Protein AF-A0A8T3WM50-F1 (afdb_monomer_lite)

Structure (mmCIF, N/CA/C/O backbone):
data_AF-A0A8T3WM50-F1
#
_entry.id   AF-A0A8T3WM50-F1
#
loop_
_atom_site.group_PDB
_atom_site.id
_atom_site.type_symbol
_atom_site.label_atom_id
_atom_site.label_alt_id
_atom_site.label_comp_id
_atom_site.label_asym_id
_atom_site.label_entity_id
_atom_site.label_seq_id
_atom_site.pdbx_PDB_ins_code
_atom_site.Cartn_x
_atom_site.Cartn_y
_atom_site.Cartn_z
_atom_site.occupancy
_atom_site.B_iso_or_equiv
_atom_site.auth_seq_id
_atom_site.auth_comp_id
_atom_site.auth_asym_id
_atom_site.auth_atom_id
_atom_site.pdbx_PDB_model_num
ATOM 1 N N . MET A 1 1 ? 9.490 16.810 8.143 1.00 51.75 1 MET A N 1
ATOM 2 C CA . MET A 1 1 ? 10.60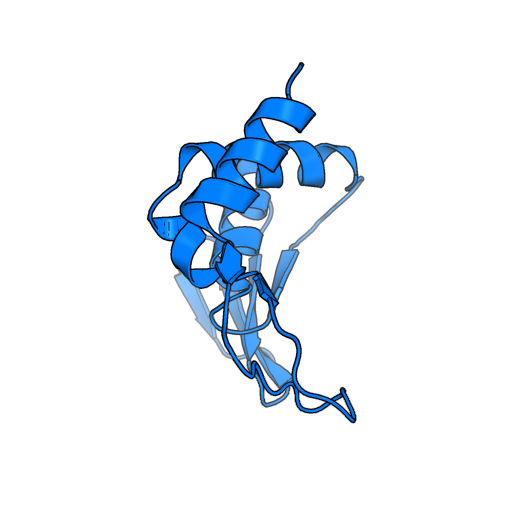4 15.838 8.191 1.00 51.75 1 MET A CA 1
ATOM 3 C C . MET A 1 1 ? 10.197 14.421 7.758 1.00 51.75 1 MET A C 1
ATOM 5 O O . MET A 1 1 ? 11.040 13.761 7.175 1.00 51.75 1 MET A O 1
ATOM 9 N N . SER A 1 2 ? 8.953 13.944 7.959 1.00 64.44 2 SER A N 1
ATOM 10 C CA . SER A 1 2 ? 8.532 12.585 7.534 1.00 64.44 2 SER A CA 1
ATOM 11 C C . SER A 1 2 ? 8.413 12.406 6.009 1.00 64.44 2 SER A C 1
ATOM 13 O O . SER A 1 2 ? 8.897 11.415 5.467 1.00 64.44 2 SER A O 1
ATOM 15 N N . LYS A 1 3 ? 7.825 13.379 5.296 1.00 70.19 3 LYS A N 1
ATOM 16 C CA . LYS A 1 3 ? 7.491 13.257 3.860 1.00 70.19 3 LYS A CA 1
ATOM 17 C C . LYS A 1 3 ? 8.688 13.055 2.925 1.00 70.19 3 LYS A C 1
ATOM 19 O O . LYS A 1 3 ? 8.580 12.278 1.978 1.00 70.19 3 LYS A O 1
ATOM 24 N N . ASP A 1 4 ? 9.831 13.680 3.200 1.00 79.88 4 ASP A N 1
ATOM 25 C CA . ASP A 1 4 ? 11.022 13.557 2.343 1.00 79.88 4 ASP A CA 1
ATOM 26 C C . ASP A 1 4 ? 11.644 12.158 2.428 1.00 79.88 4 ASP A C 1
ATOM 28 O O . ASP A 1 4 ? 12.070 11.594 1.421 1.00 79.88 4 ASP A O 1
ATOM 32 N N . ILE A 1 5 ? 11.632 11.560 3.625 1.00 77.62 5 ILE A N 1
ATOM 33 C CA . ILE A 1 5 ? 12.145 10.207 3.874 1.00 77.62 5 ILE A CA 1
ATOM 34 C C . ILE A 1 5 ? 11.262 9.163 3.182 1.00 77.62 5 ILE A C 1
ATOM 36 O O . ILE A 1 5 ? 11.783 8.246 2.540 1.00 77.62 5 ILE A O 1
ATOM 40 N N . ILE A 1 6 ? 9.936 9.326 3.266 1.00 78.69 6 ILE A N 1
ATOM 41 C CA . ILE A 1 6 ? 8.971 8.470 2.561 1.00 78.69 6 ILE A CA 1
ATOM 42 C C . ILE A 1 6 ? 9.200 8.583 1.058 1.00 78.69 6 ILE A C 1
ATOM 44 O O . ILE A 1 6 ? 9.419 7.575 0.397 1.00 78.69 6 ILE A O 1
ATOM 48 N N . THR A 1 7 ? 9.203 9.808 0.526 1.00 82.88 7 THR A N 1
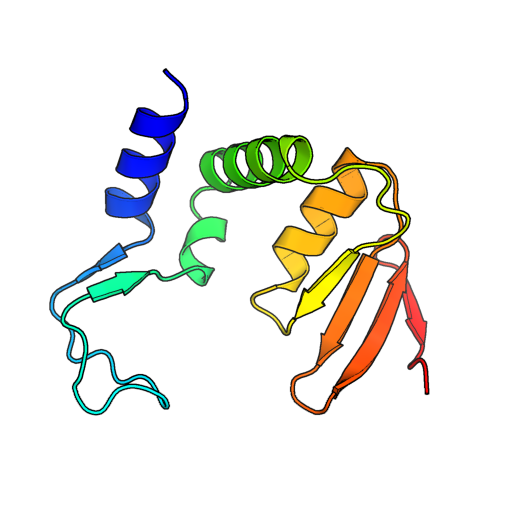ATOM 49 C CA . THR A 1 7 ? 9.315 10.057 -0.917 1.00 82.88 7 THR A CA 1
ATOM 50 C C . THR A 1 7 ? 10.606 9.471 -1.470 1.00 82.88 7 THR A C 1
ATOM 52 O O . THR A 1 7 ? 10.577 8.759 -2.470 1.00 82.88 7 THR A O 1
ATOM 55 N N . LYS A 1 8 ? 11.732 9.691 -0.784 1.00 86.06 8 LYS A N 1
ATOM 56 C CA . LYS A 1 8 ? 13.019 9.118 -1.175 1.00 86.06 8 LYS A CA 1
ATOM 57 C C . LYS A 1 8 ? 12.976 7.590 -1.188 1.00 86.06 8 LYS A C 1
ATOM 59 O O . LYS A 1 8 ? 13.341 6.982 -2.187 1.00 86.06 8 LYS A O 1
ATOM 64 N N . SER A 1 9 ? 12.469 6.972 -0.124 1.00 84.19 9 SER A N 1
ATOM 65 C CA . SER A 1 9 ? 12.405 5.509 -0.028 1.00 84.19 9 SER A CA 1
ATOM 66 C C . SER A 1 9 ? 11.458 4.899 -1.066 1.00 84.19 9 SER A C 1
ATOM 68 O O . SER A 1 9 ? 11.744 3.842 -1.626 1.00 84.19 9 SER A O 1
ATOM 70 N N . LEU A 1 10 ? 10.350 5.579 -1.364 1.00 84.12 10 LEU A N 1
ATOM 71 C CA . LEU A 1 10 ? 9.408 5.191 -2.407 1.00 84.12 10 LEU A CA 1
ATOM 72 C C . LEU A 1 10 ? 10.040 5.238 -3.797 1.00 84.12 10 LEU A C 1
ATOM 74 O O . LEU A 1 10 ? 9.896 4.288 -4.564 1.00 84.12 10 LEU A O 1
ATOM 78 N N . VAL A 1 11 ? 10.770 6.309 -4.104 1.00 87.19 11 VAL A N 1
ATOM 79 C CA . VAL A 1 11 ? 11.481 6.453 -5.379 1.00 87.19 11 VAL A CA 1
ATOM 80 C C . VAL A 1 11 ? 12.594 5.414 -5.507 1.00 87.19 11 VAL A C 1
ATOM 82 O O . VAL A 1 11 ? 12.710 4.771 -6.543 1.00 87.19 11 VAL A O 1
ATOM 85 N N . GLU A 1 12 ? 13.392 5.207 -4.462 1.00 86.62 12 GLU A N 1
ATOM 86 C CA . GLU A 1 12 ? 14.557 4.317 -4.522 1.00 86.62 12 GLU A CA 1
ATOM 87 C C . GLU A 1 12 ? 14.182 2.833 -4.554 1.00 86.62 12 GLU A C 1
ATOM 89 O O . GLU A 1 12 ? 14.856 2.041 -5.211 1.00 86.62 12 GLU A O 1
ATOM 94 N N . LYS A 1 13 ? 13.127 2.439 -3.833 1.00 85.62 13 LYS A N 1
ATOM 95 C CA . LYS A 1 13 ? 12.826 1.021 -3.594 1.00 85.62 13 LYS A CA 1
ATOM 96 C C . LYS A 1 13 ? 11.552 0.531 -4.281 1.00 85.62 13 LYS A C 1
ATOM 98 O O . LYS A 1 13 ? 11.430 -0.666 -4.531 1.00 85.62 13 LYS A O 1
ATOM 103 N N . CYS A 1 14 ? 10.610 1.423 -4.593 1.00 86.75 14 CYS A N 1
ATOM 104 C CA . CYS A 1 14 ? 9.280 1.045 -5.089 1.00 86.75 14 CYS A CA 1
ATOM 105 C C . CYS A 1 14 ? 8.980 1.555 -6.506 1.00 86.75 14 CYS A C 1
ATOM 107 O O . CYS A 1 14 ? 7.965 1.168 -7.083 1.00 86.75 14 CYS A O 1
ATOM 109 N N . LEU A 1 15 ? 9.837 2.394 -7.093 1.00 90.31 15 LEU A N 1
ATOM 110 C CA . LEU A 1 15 ? 9.648 2.904 -8.449 1.00 90.31 15 LEU A CA 1
ATOM 111 C C . LEU A 1 15 ? 10.339 1.996 -9.474 1.00 90.31 15 LEU A C 1
ATOM 113 O O . LEU A 1 15 ? 11.555 1.816 -9.453 1.00 90.31 15 LEU A O 1
ATOM 117 N N . ASP A 1 16 ? 9.560 1.442 -10.399 1.00 90.19 16 ASP A N 1
ATOM 118 C CA . ASP A 1 16 ? 10.087 0.823 -11.610 1.00 90.19 16 ASP A CA 1
ATOM 119 C C . ASP A 1 16 ? 10.311 1.922 -12.664 1.00 90.19 16 ASP A C 1
ATOM 121 O O . ASP A 1 16 ? 9.419 2.735 -12.922 1.00 90.19 16 ASP A O 1
ATOM 125 N N . VAL A 1 17 ? 11.493 1.940 -13.283 1.00 90.62 17 VAL A N 1
ATOM 126 C CA . VAL A 1 17 ? 11.893 2.922 -14.307 1.00 90.62 17 VAL A CA 1
ATOM 127 C C . VAL A 1 17 ? 12.327 2.226 -15.598 1.00 90.62 17 VAL A C 1
ATOM 129 O O . VAL A 1 17 ? 12.633 1.034 -15.588 1.00 90.62 17 VAL A O 1
ATOM 132 N N . ASN A 1 18 ? 12.396 2.980 -16.699 1.00 88.06 18 ASN A N 1
ATOM 133 C CA . ASN A 1 18 ? 12.874 2.531 -18.017 1.00 88.06 18 ASN A CA 1
ATOM 134 C C . ASN A 1 18 ? 12.046 1.404 -18.663 1.00 88.06 18 ASN A C 1
ATOM 136 O O . ASN A 1 18 ? 12.573 0.628 -19.459 1.00 88.06 18 ASN A O 1
ATOM 140 N N . GLY A 1 19 ? 10.759 1.297 -18.336 1.00 82.44 19 GLY A N 1
ATOM 141 C CA . GLY A 1 19 ? 9.862 0.332 -18.976 1.00 82.44 19 GLY A CA 1
ATOM 142 C C . GLY A 1 19 ? 8.927 1.001 -19.980 1.00 82.44 19 GLY A C 1
ATOM 143 O O . GLY A 1 19 ? 8.627 2.178 -19.831 1.00 82.44 19 GLY A O 1
ATOM 144 N N . PRO A 1 20 ? 8.378 0.274 -20.961 1.00 88.44 20 PRO A N 1
ATOM 145 C CA . PRO A 1 20 ? 7.057 0.586 -21.476 1.00 88.44 20 PRO A CA 1
ATOM 146 C C . PRO A 1 20 ? 6.018 -0.077 -20.558 1.00 88.44 20 PRO A C 1
ATOM 148 O O . PRO A 1 20 ? 5.588 -1.208 -20.792 1.00 88.44 20 PRO A O 1
ATOM 151 N N . PHE A 1 21 ? 5.628 0.599 -19.473 1.00 89.88 21 PHE A N 1
ATOM 152 C CA . PHE A 1 21 ? 4.577 0.098 -18.586 1.00 89.88 21 PHE A CA 1
ATOM 153 C C . PHE A 1 21 ? 3.208 0.423 -19.181 1.00 89.88 21 PHE A C 1
ATOM 155 O O . PHE A 1 21 ? 2.766 1.571 -19.173 1.00 89.88 21 PHE A O 1
ATOM 162 N N . ASN A 1 22 ? 2.537 -0.599 -19.707 1.00 89.50 22 ASN A N 1
ATOM 163 C CA . ASN A 1 22 ? 1.194 -0.467 -20.258 1.00 89.50 22 ASN A CA 1
ATOM 164 C C . ASN A 1 22 ? 0.151 -0.537 -19.143 1.00 89.50 22 ASN A C 1
ATOM 166 O O . ASN A 1 22 ? 0.149 -1.472 -18.338 1.00 89.50 22 ASN A O 1
ATOM 170 N N . PHE A 1 23 ? -0.762 0.427 -19.135 1.00 84.00 23 PHE A N 1
ATOM 171 C CA . PHE A 1 23 ? -1.904 0.456 -18.233 1.00 84.00 23 PHE A CA 1
ATOM 172 C C . PHE A 1 23 ? -3.175 0.456 -19.068 1.00 84.00 23 PHE A C 1
ATOM 174 O O . PHE A 1 23 ? -3.262 1.170 -20.059 1.00 84.00 23 PHE A O 1
ATOM 181 N N . SER A 1 24 ? -4.175 -0.318 -18.653 1.00 81.44 24 SER A N 1
ATOM 182 C CA . SER A 1 24 ? -5.427 -0.497 -19.404 1.00 81.44 24 SER A CA 1
ATOM 183 C C . SER A 1 24 ? -6.217 0.794 -19.654 1.00 81.44 24 SER A C 1
ATOM 185 O O . SER A 1 24 ? -7.089 0.806 -20.513 1.00 81.44 24 SER A O 1
ATOM 187 N N . HIS A 1 25 ? -5.933 1.856 -18.901 1.00 83.19 25 HIS A N 1
ATOM 188 C CA . HIS A 1 25 ? -6.599 3.156 -18.980 1.00 83.19 25 HIS A CA 1
ATOM 189 C C . HIS A 1 25 ? -5.750 4.240 -19.663 1.00 83.19 25 HIS A C 1
ATOM 191 O O . HIS A 1 25 ? -6.198 5.379 -19.755 1.00 83.19 25 HIS A O 1
ATOM 197 N N . LEU A 1 26 ? -4.527 3.922 -20.101 1.00 82.25 26 LEU A N 1
ATOM 198 C CA . LEU A 1 26 ? -3.649 4.873 -20.778 1.00 82.25 26 LEU A CA 1
ATOM 199 C C . LEU A 1 26 ? -3.515 4.505 -22.254 1.00 82.25 26 LEU A C 1
ATOM 201 O O . LEU A 1 26 ? -3.272 3.351 -22.595 1.00 82.25 26 LEU A O 1
ATOM 205 N N . GLU A 1 27 ? -3.614 5.513 -23.120 1.00 86.69 27 GLU A N 1
ATOM 206 C CA . GLU A 1 27 ? -3.345 5.363 -24.558 1.00 86.69 27 GLU A CA 1
ATOM 207 C C . GLU A 1 27 ? -1.860 5.094 -24.849 1.00 86.69 27 GLU A C 1
ATOM 209 O O . GLU A 1 27 ? -1.523 4.508 -25.876 1.00 86.69 27 GLU A O 1
ATOM 214 N N . TYR A 1 28 ? -0.969 5.495 -23.936 1.00 85.38 28 TYR A N 1
ATOM 215 C CA . TYR A 1 28 ? 0.480 5.376 -24.084 1.00 85.38 28 TYR A CA 1
ATOM 216 C C . TYR A 1 28 ? 1.107 4.661 -22.888 1.00 85.38 28 TYR A C 1
ATOM 218 O O . TYR A 1 28 ? 0.661 4.801 -21.746 1.00 85.38 28 TYR A O 1
ATOM 226 N N . ALA A 1 29 ? 2.186 3.922 -23.150 1.00 88.06 29 ALA A N 1
ATOM 227 C CA . ALA A 1 29 ? 2.978 3.286 -22.108 1.00 88.06 29 ALA A CA 1
ATOM 228 C C . ALA A 1 29 ? 3.697 4.343 -21.254 1.00 88.06 29 ALA A C 1
ATOM 230 O O . ALA A 1 29 ? 4.355 5.239 -21.785 1.00 88.06 29 ALA A O 1
ATOM 231 N N . SER A 1 30 ? 3.613 4.218 -19.931 1.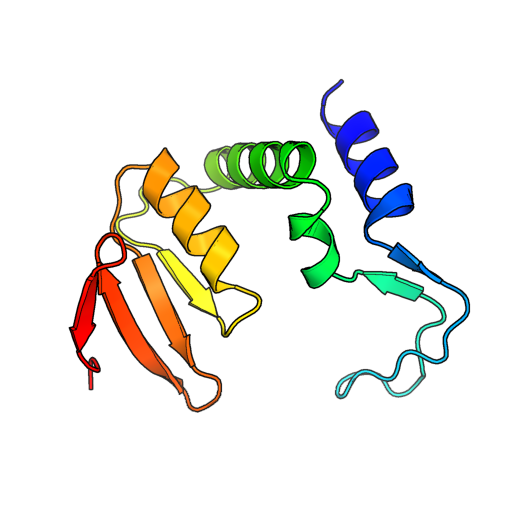00 90.44 30 SER A N 1
ATOM 232 C CA . SER A 1 30 ? 4.374 5.078 -19.023 1.00 90.44 30 SER A CA 1
ATOM 233 C C . SER A 1 30 ? 5.831 4.607 -18.942 1.00 90.44 30 SER A C 1
ATOM 235 O O . SER A 1 30 ? 6.054 3.399 -18.818 1.00 90.44 30 SER A O 1
ATOM 237 N N . PRO A 1 31 ? 6.822 5.520 -18.920 1.00 90.75 31 PRO A N 1
ATOM 238 C CA . PRO A 1 31 ? 8.229 5.181 -18.692 1.00 90.75 31 PRO A CA 1
ATOM 239 C C . PRO A 1 31 ? 8.521 4.743 -17.248 1.00 90.75 31 PRO A C 1
ATOM 241 O O . PRO A 1 31 ? 9.581 4.177 -16.962 1.00 90.75 31 PRO A O 1
ATOM 244 N N . ILE A 1 32 ? 7.590 5.030 -16.330 1.00 91.50 32 ILE A N 1
ATOM 245 C CA . ILE A 1 32 ? 7.693 4.740 -14.900 1.00 91.50 32 ILE A CA 1
ATOM 246 C C . ILE A 1 32 ? 6.424 4.067 -14.381 1.00 91.50 32 ILE A C 1
ATOM 248 O O . ILE A 1 32 ? 5.316 4.339 -14.848 1.00 91.50 32 ILE A O 1
ATOM 252 N N . ARG A 1 33 ? 6.568 3.218 -13.370 1.00 90.00 33 ARG A N 1
ATOM 253 C CA . ARG A 1 33 ? 5.439 2.645 -12.641 1.00 90.00 33 ARG A CA 1
ATOM 254 C C . ARG A 1 33 ? 5.774 2.572 -11.168 1.00 90.00 33 ARG A C 1
ATOM 256 O O . ARG A 1 33 ? 6.823 2.064 -10.787 1.00 90.00 33 ARG A O 1
ATOM 263 N N . PHE A 1 34 ? 4.837 3.005 -10.338 1.00 87.25 34 PHE A N 1
ATOM 264 C CA . PHE A 1 34 ? 4.912 2.718 -8.918 1.00 87.25 34 PHE A CA 1
ATOM 265 C C . PHE A 1 34 ? 4.513 1.262 -8.663 1.00 87.25 34 PHE A C 1
ATOM 267 O O . PHE A 1 34 ? 3.403 0.844 -8.995 1.00 87.25 34 PHE A O 1
ATOM 274 N N . ASN A 1 35 ? 5.438 0.479 -8.122 1.00 85.31 35 ASN A N 1
ATOM 275 C CA . ASN A 1 35 ? 5.256 -0.940 -7.878 1.00 85.31 35 ASN A CA 1
ATOM 276 C C . ASN A 1 35 ? 4.982 -1.179 -6.395 1.00 85.31 35 ASN A C 1
ATOM 278 O O . ASN A 1 35 ? 5.895 -1.312 -5.579 1.00 85.31 35 ASN A O 1
ATOM 282 N N . ILE A 1 36 ? 3.694 -1.227 -6.068 1.00 76.81 36 ILE A N 1
ATOM 283 C CA . ILE A 1 36 ? 3.220 -1.383 -4.695 1.00 76.81 36 ILE A CA 1
ATOM 284 C C . ILE A 1 36 ? 3.631 -2.735 -4.090 1.00 76.81 36 ILE A C 1
ATOM 286 O O . ILE A 1 36 ? 3.854 -2.816 -2.887 1.00 76.81 36 ILE A O 1
ATOM 290 N N . ASP A 1 37 ? 3.843 -3.767 -4.914 1.00 76.62 37 ASP A N 1
ATOM 291 C CA . ASP A 1 37 ? 4.267 -5.092 -4.449 1.00 76.62 37 ASP A CA 1
ATOM 292 C C . ASP A 1 37 ? 5.676 -5.055 -3.843 1.00 76.62 37 ASP A C 1
ATOM 294 O O . ASP A 1 37 ? 6.028 -5.909 -3.033 1.00 76.62 37 ASP A O 1
ATOM 298 N N . LYS A 1 38 ? 6.495 -4.054 -4.190 1.00 81.56 38 LYS A N 1
ATOM 299 C CA . LYS A 1 38 ? 7.832 -3.881 -3.610 1.00 81.56 38 LYS A CA 1
ATOM 300 C C . LYS A 1 38 ? 7.814 -3.302 -2.196 1.00 81.56 38 LYS A C 1
ATOM 302 O O . LYS A 1 38 ? 8.826 -3.404 -1.507 1.00 81.56 38 LYS A O 1
ATOM 307 N N . LEU A 1 39 ? 6.688 -2.761 -1.722 1.00 77.38 39 LEU A N 1
ATOM 308 C CA . LEU A 1 39 ? 6.586 -2.211 -0.362 1.00 77.38 39 LEU A CA 1
ATOM 309 C C . LEU A 1 39 ? 6.750 -3.270 0.725 1.00 77.38 39 LEU A C 1
ATOM 311 O O . LEU A 1 39 ? 7.194 -2.938 1.820 1.00 77.38 39 LEU A O 1
ATOM 315 N N . GLN A 1 40 ? 6.497 -4.546 0.417 1.00 70.56 40 GLN A N 1
ATOM 316 C CA . GLN A 1 40 ? 6.794 -5.651 1.335 1.00 70.56 40 GLN A CA 1
ATOM 317 C C . GLN A 1 40 ? 8.288 -5.732 1.707 1.00 70.56 40 GLN A C 1
ATOM 319 O O . GLN A 1 40 ? 8.634 -6.224 2.775 1.00 70.56 40 GLN A O 1
ATOM 324 N N . TYR A 1 41 ? 9.177 -5.220 0.847 1.00 72.81 41 TYR A N 1
ATOM 325 C CA . TYR A 1 41 ? 10.621 -5.159 1.094 1.00 72.81 41 TYR A CA 1
ATOM 326 C C . TYR A 1 41 ? 11.047 -3.873 1.820 1.00 72.81 41 TYR A C 1
ATOM 328 O O . TYR A 1 41 ? 12.238 -3.654 2.042 1.00 72.81 41 TYR A O 1
ATOM 336 N N . VAL A 1 42 ? 10.085 -3.008 2.160 1.00 80.19 42 VAL A N 1
ATOM 337 C CA . VAL A 1 42 ? 10.297 -1.701 2.793 1.00 80.19 42 VAL A CA 1
ATOM 338 C C . VAL A 1 42 ? 9.250 -1.456 3.894 1.00 80.19 42 VAL A C 1
ATOM 340 O O . VAL A 1 42 ? 8.480 -0.488 3.827 1.00 80.19 42 VAL A O 1
ATOM 343 N N . PRO A 1 43 ? 9.165 -2.338 4.908 1.00 76.69 43 PRO A N 1
ATOM 344 C CA . PRO A 1 43 ? 8.107 -2.296 5.919 1.00 76.69 43 PRO A CA 1
ATOM 345 C C . PRO A 1 43 ? 8.059 -0.968 6.686 1.00 76.69 43 PRO A C 1
ATOM 347 O O . PRO A 1 43 ? 6.981 -0.512 7.066 1.00 76.69 43 PRO A O 1
ATOM 350 N N . GLU A 1 44 ? 9.202 -0.298 6.857 1.00 80.06 44 GLU A N 1
ATOM 351 C CA . GLU A 1 44 ? 9.288 1.016 7.488 1.00 80.06 44 GLU A CA 1
ATOM 352 C C . GLU A 1 44 ? 8.478 2.080 6.737 1.00 80.06 44 GLU A C 1
ATOM 354 O O . GLU A 1 44 ? 7.820 2.911 7.359 1.00 80.06 44 GLU A O 1
ATOM 359 N N . VAL A 1 45 ? 8.458 2.025 5.404 1.00 79.31 45 VAL A N 1
ATOM 360 C CA . VAL A 1 45 ? 7.675 2.955 4.584 1.00 79.31 45 VAL A CA 1
ATOM 361 C C . VAL A 1 45 ? 6.198 2.592 4.615 1.00 79.31 45 VAL A C 1
ATOM 363 O O . VAL A 1 45 ? 5.361 3.488 4.712 1.00 79.31 45 VAL A O 1
ATOM 366 N N . GLY A 1 46 ? 5.877 1.295 4.599 1.00 80.19 46 GLY A N 1
ATOM 367 C CA . GLY A 1 46 ? 4.504 0.814 4.752 1.00 80.19 46 GLY A CA 1
ATOM 368 C C . GLY A 1 46 ? 3.847 1.345 6.029 1.00 80.19 46 GLY A C 1
ATOM 369 O O . GLY A 1 46 ? 2.766 1.927 5.963 1.00 80.19 46 GLY A O 1
ATOM 370 N N . HIS A 1 47 ? 4.532 1.243 7.174 1.00 81.38 47 HIS A N 1
ATOM 371 C CA . HIS A 1 47 ? 4.032 1.768 8.449 1.00 81.38 47 HIS A CA 1
ATOM 372 C C . HIS A 1 47 ? 3.816 3.284 8.435 1.00 81.38 47 HIS A C 1
ATOM 374 O O . HIS A 1 47 ? 2.811 3.759 8.963 1.00 81.38 47 HIS A O 1
ATOM 380 N N . ILE A 1 48 ? 4.727 4.051 7.826 1.00 81.38 48 ILE A N 1
ATOM 381 C CA . ILE A 1 48 ? 4.568 5.507 7.760 1.00 81.38 48 ILE A CA 1
ATOM 382 C C . ILE A 1 48 ? 3.382 5.879 6.863 1.00 81.38 48 ILE A C 1
ATOM 384 O O . ILE A 1 48 ? 2.602 6.748 7.235 1.00 81.38 48 ILE A O 1
ATOM 388 N N . ILE A 1 49 ? 3.203 5.207 5.722 1.00 81.56 49 ILE A N 1
ATOM 389 C CA . ILE A 1 49 ? 2.052 5.442 4.839 1.00 81.56 49 ILE A CA 1
ATOM 390 C C . ILE A 1 49 ? 0.742 5.139 5.572 1.00 81.56 49 ILE A C 1
ATOM 392 O O . ILE A 1 49 ? -0.165 5.962 5.534 1.00 81.56 49 ILE A O 1
ATOM 396 N N . ILE A 1 50 ? 0.648 4.002 6.270 1.00 85.38 50 ILE A N 1
ATOM 397 C CA . ILE A 1 50 ? -0.540 3.641 7.062 1.00 85.38 50 ILE A CA 1
ATOM 398 C C . ILE A 1 50 ? -0.823 4.706 8.130 1.00 85.38 50 ILE A C 1
ATOM 400 O O . ILE A 1 50 ? -1.965 5.129 8.282 1.00 85.38 50 ILE A O 1
ATOM 404 N N . SER A 1 51 ? 0.212 5.175 8.830 1.00 83.69 51 SER A N 1
ATOM 405 C CA . SER A 1 51 ? 0.087 6.234 9.835 1.00 83.69 51 SER A CA 1
ATOM 406 C C . SER A 1 51 ? -0.395 7.554 9.224 1.00 83.69 51 SER A C 1
ATOM 408 O O . SER A 1 51 ? -1.345 8.148 9.715 1.00 83.69 51 SER A O 1
ATOM 410 N N . GLU A 1 52 ? 0.173 7.997 8.103 1.00 84.12 52 GLU A N 1
ATOM 411 C CA . GLU A 1 52 ? -0.259 9.233 7.434 1.00 84.12 52 GLU A CA 1
ATOM 412 C C . GLU A 1 52 ? -1.687 9.108 6.870 1.00 84.12 52 GLU A C 1
ATOM 414 O O . GLU A 1 52 ? -2.463 10.055 6.961 1.00 84.12 52 GLU A O 1
ATOM 419 N N . LEU A 1 53 ? -2.073 7.935 6.349 1.00 83.31 53 LEU A N 1
ATOM 420 C CA . LEU A 1 53 ? -3.451 7.658 5.926 1.00 83.31 53 LEU A CA 1
ATOM 421 C C . LEU A 1 53 ? -4.424 7.695 7.109 1.00 83.31 53 LEU A C 1
ATOM 423 O O . LEU A 1 53 ? -5.516 8.234 6.965 1.00 83.31 53 LEU A O 1
ATOM 427 N N . SER A 1 54 ? -4.026 7.183 8.277 1.00 84.88 54 SER A N 1
ATOM 428 C CA . SER A 1 54 ? -4.859 7.190 9.489 1.00 84.88 54 SER A CA 1
ATOM 429 C C . SER A 1 54 ? -5.258 8.595 9.933 1.00 84.88 54 SER A C 1
ATOM 431 O O . SER A 1 54 ? -6.366 8.799 10.416 1.00 84.88 54 SER A O 1
ATOM 433 N N . LEU A 1 55 ? -4.385 9.582 9.706 1.00 84.31 55 LEU A N 1
ATOM 434 C CA . LEU A 1 55 ? -4.641 10.982 10.050 1.00 84.31 55 LEU A CA 1
ATOM 435 C C . LEU A 1 55 ? -5.690 11.636 9.141 1.00 84.31 55 LEU A C 1
ATOM 437 O O . LEU A 1 55 ? -6.204 12.697 9.477 1.00 84.31 55 LEU A O 1
ATOM 441 N N . LEU A 1 56 ? -5.972 11.040 7.980 1.00 84.12 56 LEU A N 1
ATOM 442 C CA . LEU A 1 56 ? -6.955 11.538 7.014 1.00 84.12 56 LEU A CA 1
ATOM 443 C C . LEU A 1 56 ? -8.330 10.881 7.178 1.00 84.12 56 LEU A C 1
ATOM 445 O O . LEU A 1 56 ? -9.279 11.284 6.507 1.00 84.12 56 LEU A O 1
ATOM 449 N N . LEU A 1 57 ? -8.425 9.842 8.005 1.00 82.62 57 LEU A N 1
ATOM 450 C CA . LEU A 1 57 ? -9.591 8.980 8.109 1.00 82.62 57 LEU A CA 1
ATOM 451 C C . LEU A 1 57 ? -10.208 9.133 9.503 1.00 82.62 57 LEU A C 1
ATOM 453 O O . LEU A 1 57 ? -9.697 8.601 10.484 1.00 82.62 57 LEU A O 1
ATOM 457 N N . GLU A 1 58 ? -11.320 9.860 9.580 1.00 76.94 58 GLU A N 1
ATOM 458 C CA . GLU A 1 58 ? -12.101 10.035 10.808 1.00 76.94 58 GLU A CA 1
ATOM 459 C C . GLU A 1 58 ? -13.301 9.070 10.821 1.00 76.94 58 GLU A C 1
ATOM 461 O O . GLU A 1 58 ? -13.866 8.753 9.773 1.00 76.94 58 GLU A O 1
ATOM 466 N N . ASP A 1 59 ? -13.670 8.577 12.009 1.00 83.00 59 ASP A N 1
ATOM 467 C CA . ASP A 1 59 ? -14.869 7.758 12.266 1.00 83.00 59 ASP A CA 1
ATOM 468 C C . ASP A 1 59 ? -15.039 6.493 11.398 1.00 83.00 59 ASP A C 1
ATOM 470 O O . ASP A 1 59 ? -16.153 6.057 11.087 1.00 83.00 59 ASP A O 1
ATOM 474 N N . LEU A 1 60 ? -13.933 5.841 11.031 1.00 82.75 60 LEU A N 1
ATOM 475 C CA . LEU A 1 60 ? -13.998 4.546 10.358 1.00 82.75 60 LEU A CA 1
ATOM 476 C C . LEU A 1 60 ? -14.534 3.458 11.293 1.00 82.75 60 LEU A C 1
ATOM 478 O O . LEU A 1 60 ? -14.025 3.246 12.389 1.00 82.75 60 LEU A O 1
ATOM 482 N N . THR A 1 61 ? -15.519 2.703 10.811 1.00 87.62 61 THR A N 1
ATOM 483 C CA . THR A 1 61 ? -16.055 1.508 11.489 1.00 87.62 61 THR A CA 1
ATOM 484 C C . THR A 1 61 ? -15.539 0.206 10.880 1.00 87.62 61 THR A C 1
ATOM 486 O O . THR A 1 61 ? -15.611 -0.844 11.512 1.00 87.62 61 THR A O 1
ATOM 489 N N . SER A 1 62 ? -15.021 0.259 9.651 1.00 87.56 62 SER A N 1
ATOM 490 C CA . SER A 1 62 ? -14.391 -0.860 8.949 1.00 87.56 62 SER A CA 1
ATOM 491 C C . SER A 1 62 ? -13.541 -0.357 7.777 1.00 87.56 62 SER A C 1
ATOM 493 O O . SER A 1 62 ? -13.667 0.799 7.370 1.00 87.56 62 SER A O 1
ATOM 495 N N . VAL A 1 63 ? -12.682 -1.218 7.221 1.00 88.25 63 VAL A N 1
ATOM 496 C CA . VAL A 1 63 ? -11.855 -0.896 6.046 1.00 88.25 63 VAL A CA 1
ATOM 497 C C . VAL A 1 63 ? -11.820 -2.040 5.027 1.00 88.25 63 VAL A C 1
ATOM 499 O O . VAL A 1 63 ? -11.622 -3.201 5.374 1.00 88.25 63 VAL A O 1
ATOM 502 N N . GLY A 1 64 ? -11.997 -1.714 3.747 1.00 86.56 64 GLY A N 1
ATOM 503 C CA . GLY A 1 64 ? -11.952 -2.679 2.646 1.00 86.56 64 GLY A CA 1
ATOM 504 C C . GLY A 1 64 ? -10.655 -2.587 1.842 1.00 86.56 64 GLY A C 1
ATOM 505 O O . GLY A 1 64 ? -10.293 -1.508 1.378 1.00 86.56 64 GLY A O 1
ATOM 506 N N . GLY A 1 65 ? -9.972 -3.713 1.633 1.00 85.62 65 GLY A N 1
ATOM 507 C CA . GLY A 1 65 ? -8.837 -3.832 0.714 1.00 85.62 65 GLY A CA 1
ATOM 508 C C . GLY A 1 65 ? -9.295 -4.330 -0.654 1.00 85.62 65 GLY A C 1
ATOM 509 O O . GLY A 1 65 ? -9.979 -5.344 -0.739 1.00 85.62 65 GLY A O 1
ATOM 510 N N . VAL A 1 66 ? -8.942 -3.639 -1.742 1.00 82.19 66 VAL A N 1
ATOM 511 C CA . VAL A 1 66 ? -9.296 -4.080 -3.104 1.00 82.19 66 VAL A CA 1
ATOM 512 C C . VAL A 1 66 ? -8.203 -4.982 -3.672 1.00 82.19 66 VAL A C 1
ATOM 514 O O . VAL A 1 66 ? -7.102 -4.524 -3.981 1.00 82.19 66 VAL A O 1
ATOM 517 N N . ALA A 1 67 ? -8.543 -6.253 -3.881 1.00 70.94 67 ALA A N 1
ATOM 518 C CA . ALA A 1 67 ? -7.673 -7.300 -4.407 1.00 70.94 67 ALA A CA 1
ATOM 519 C C . ALA A 1 67 ? -6.352 -7.465 -3.619 1.00 70.94 67 ALA A C 1
ATOM 521 O O . ALA A 1 67 ? -6.096 -6.805 -2.615 1.00 70.94 67 ALA A O 1
ATOM 522 N N . SER A 1 68 ? -5.478 -8.357 -4.093 1.00 68.94 68 SER A N 1
ATOM 523 C CA . SER A 1 68 ? -4.221 -8.716 -3.416 1.00 68.94 68 SER A CA 1
ATOM 524 C C . SER A 1 68 ? -3.305 -7.528 -3.096 1.00 68.94 68 SER A C 1
ATOM 526 O O . SER A 1 68 ? -2.525 -7.607 -2.155 1.00 68.94 68 SER A O 1
ATOM 528 N N . GLY A 1 69 ? -3.393 -6.434 -3.861 1.00 76.00 69 GLY A N 1
ATOM 529 C CA . GLY A 1 69 ? -2.606 -5.223 -3.614 1.00 76.00 69 GLY A CA 1
ATOM 530 C C . GLY A 1 69 ? -3.172 -4.321 -2.511 1.00 76.00 69 GLY A C 1
ATOM 531 O O . GLY A 1 69 ? -2.410 -3.579 -1.901 1.00 76.00 69 GLY A O 1
ATOM 532 N N . GLY A 1 70 ? -4.485 -4.372 -2.255 1.00 80.25 70 GLY A N 1
ATOM 533 C CA . GLY A 1 70 ? -5.180 -3.554 -1.257 1.00 80.25 70 GLY A CA 1
ATOM 534 C C . GLY A 1 70 ? -5.225 -4.176 0.142 1.00 80.25 70 GLY A C 1
ATOM 535 O O . GLY A 1 70 ? -5.227 -3.446 1.132 1.00 80.25 70 GLY A O 1
ATOM 536 N N . ASP A 1 71 ? -5.235 -5.511 0.224 1.00 82.75 71 ASP A N 1
ATOM 537 C CA . ASP A 1 71 ? -5.380 -6.259 1.483 1.00 82.75 71 ASP A CA 1
ATOM 538 C C . ASP A 1 71 ? -4.347 -5.856 2.565 1.00 82.75 71 ASP A C 1
ATOM 540 O O . ASP A 1 71 ? -4.763 -5.583 3.694 1.00 82.75 71 ASP A O 1
ATOM 544 N N . PRO A 1 72 ? -3.034 -5.712 2.270 1.00 81.38 72 PRO A N 1
ATOM 545 C CA . PRO A 1 72 ? -2.052 -5.337 3.294 1.00 81.38 72 PRO A CA 1
ATOM 546 C C . PRO A 1 72 ? -2.310 -3.958 3.922 1.00 81.38 72 PRO A C 1
ATOM 548 O O . PRO A 1 72 ? -2.054 -3.754 5.109 1.00 81.38 72 PRO A O 1
ATOM 551 N N . TRP A 1 73 ? -2.852 -3.013 3.149 1.00 84.25 73 TRP A N 1
ATOM 552 C CA . TRP A 1 73 ? -3.173 -1.663 3.624 1.00 84.25 73 TRP A CA 1
ATOM 553 C C . TRP A 1 73 ? -4.394 -1.665 4.533 1.00 84.25 73 TRP A C 1
ATOM 555 O O . TRP A 1 73 ? -4.377 -1.042 5.595 1.00 84.25 73 TRP A O 1
ATOM 565 N N . ALA A 1 74 ? -5.429 -2.408 4.138 1.00 86.75 74 ALA A N 1
ATOM 566 C CA . ALA A 1 74 ? -6.630 -2.585 4.940 1.00 86.75 74 ALA A CA 1
ATOM 567 C C . ALA A 1 74 ? -6.303 -3.262 6.279 1.00 86.75 74 ALA A C 1
ATOM 569 O O . ALA A 1 74 ? -6.741 -2.789 7.324 1.00 86.75 74 ALA A O 1
ATOM 570 N N . MET A 1 75 ? -5.454 -4.296 6.272 1.00 84.88 75 MET A N 1
ATOM 571 C CA . MET A 1 75 ? -4.952 -4.936 7.494 1.00 84.88 75 MET A CA 1
ATOM 572 C C . MET A 1 75 ? -4.189 -3.964 8.402 1.00 84.88 75 MET A C 1
ATOM 574 O O . MET A 1 75 ? -4.401 -3.949 9.617 1.00 84.88 75 MET A O 1
ATOM 578 N N . GLY A 1 76 ? -3.310 -3.144 7.821 1.00 85.88 76 GLY A N 1
ATOM 579 C CA . GLY A 1 76 ? -2.547 -2.138 8.555 1.00 85.88 76 GLY A CA 1
ATOM 580 C C . GLY A 1 76 ? -3.437 -1.111 9.256 1.00 85.88 76 GLY A C 1
ATOM 581 O O . GLY A 1 76 ? -3.293 -0.884 10.457 1.00 85.88 76 GLY A O 1
ATOM 582 N N . LEU A 1 77 ? -4.401 -0.539 8.528 1.00 88.00 77 LEU A N 1
ATOM 583 C CA . LEU A 1 77 ? -5.368 0.418 9.078 1.00 88.00 77 LEU A CA 1
ATOM 584 C C . LEU A 1 77 ? -6.284 -0.230 10.124 1.00 88.00 77 LEU A C 1
ATOM 586 O O . LEU A 1 77 ? -6.519 0.350 11.180 1.00 88.00 77 LEU A O 1
ATOM 590 N N . SER A 1 78 ? -6.751 -1.452 9.870 1.00 87.94 78 SER A N 1
ATOM 591 C CA . SER A 1 78 ? -7.562 -2.229 10.813 1.00 87.94 78 SER A CA 1
ATOM 592 C C . SER A 1 78 ? -6.860 -2.442 12.147 1.00 87.94 78 SER A C 1
ATOM 594 O O . SER A 1 78 ? -7.460 -2.222 13.198 1.00 87.94 78 SER A O 1
ATOM 596 N N . THR A 1 79 ? -5.577 -2.796 12.103 1.00 86.62 79 THR A N 1
ATOM 597 C CA . THR A 1 79 ? -4.755 -2.978 13.304 1.00 86.62 79 THR A CA 1
ATOM 598 C C . THR A 1 79 ? -4.583 -1.661 14.059 1.00 86.62 79 THR A C 1
ATOM 600 O O . THR A 1 79 ? -4.708 -1.632 15.279 1.00 86.62 79 THR A O 1
ATOM 603 N N . LEU A 1 80 ? -4.326 -0.564 13.340 1.00 87.62 80 LEU A N 1
ATOM 604 C CA . LEU A 1 80 ? -4.068 0.746 13.937 1.00 87.62 80 LEU A CA 1
ATOM 605 C C . LEU A 1 80 ? -5.311 1.362 14.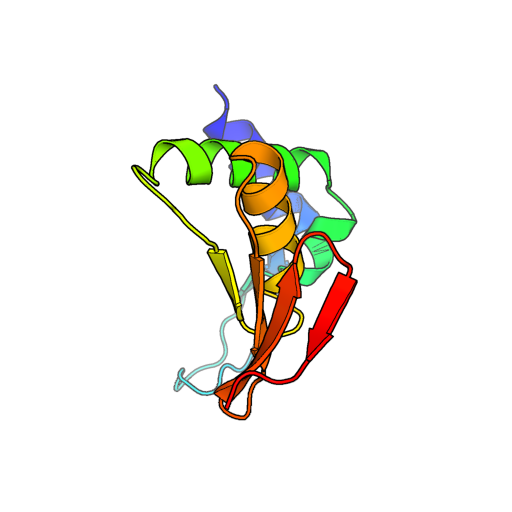596 1.00 87.62 80 LEU A C 1
ATOM 607 O O . LEU A 1 80 ? -5.210 1.924 15.683 1.00 87.62 80 LEU A O 1
ATOM 611 N N . HIS A 1 81 ? -6.475 1.241 13.957 1.00 85.81 81 HIS A N 1
ATOM 612 C CA . HIS A 1 81 ? -7.736 1.800 14.458 1.00 85.81 81 HIS A CA 1
ATOM 613 C C . HIS A 1 81 ? -8.556 0.807 15.291 1.00 85.81 81 HIS A C 1
ATOM 615 O O . HIS A 1 81 ? -9.598 1.177 15.827 1.00 85.81 81 HIS A O 1
ATOM 621 N N . ASN A 1 82 ? -8.101 -0.443 15.411 1.00 86.25 82 ASN A N 1
ATOM 622 C CA . ASN A 1 82 ? -8.836 -1.539 16.042 1.00 86.25 82 ASN A CA 1
ATOM 623 C C . ASN A 1 82 ? -10.250 -1.738 15.451 1.00 86.25 82 ASN A C 1
ATOM 625 O O . ASN A 1 82 ? -11.234 -1.904 16.171 1.00 86.25 82 ASN A O 1
ATOM 629 N N . ILE A 1 83 ? -10.343 -1.726 14.121 1.00 86.19 83 ILE A N 1
ATOM 630 C CA . ILE A 1 83 ? -11.595 -1.899 13.366 1.00 86.19 83 ILE A CA 1
ATOM 631 C C . ILE A 1 83 ? -11.523 -3.150 12.490 1.00 86.19 83 ILE A C 1
ATOM 633 O O . ILE A 1 83 ? -10.427 -3.545 12.099 1.00 86.19 83 ILE A O 1
ATOM 637 N N . PRO A 1 84 ? -12.645 -3.795 12.144 1.00 86.81 84 PRO A N 1
ATOM 638 C CA . PRO A 1 84 ? -12.644 -4.915 11.207 1.00 86.81 84 PRO A CA 1
ATOM 639 C C . PRO A 1 84 ? -12.188 -4.502 9.798 1.00 86.81 84 PRO A C 1
ATOM 641 O O . PRO A 1 84 ? -12.409 -3.369 9.362 1.00 86.81 84 PRO A O 1
ATOM 644 N N . TRP A 1 85 ? -11.608 -5.448 9.053 1.00 87.44 85 TRP A N 1
ATOM 645 C CA . TRP A 1 85 ? -11.340 -5.287 7.623 1.00 87.44 85 TRP A CA 1
ATOM 646 C C . TRP A 1 85 ? -11.976 -6.389 6.774 1.00 87.44 85 TRP A C 1
ATOM 648 O O . TRP A 1 85 ? -12.458 -7.399 7.285 1.00 87.44 85 TRP A O 1
ATOM 658 N N . PHE A 1 86 ? -12.011 -6.185 5.461 1.00 85.62 86 PHE A N 1
ATOM 659 C CA . PHE A 1 86 ? -12.465 -7.182 4.492 1.00 85.62 86 PHE A CA 1
ATOM 660 C C . PHE A 1 86 ? -11.722 -7.042 3.160 1.00 85.62 86 PHE A C 1
ATOM 662 O O . PHE A 1 86 ? -11.212 -5.973 2.829 1.00 85.62 86 PHE A O 1
ATOM 669 N N . SER A 1 87 ? -11.667 -8.126 2.386 1.00 83.25 87 SER A N 1
ATOM 670 C CA . SER A 1 87 ? -11.058 -8.150 1.054 1.00 83.25 87 SER A CA 1
ATOM 671 C C . SER A 1 87 ? -12.150 -8.101 -0.011 1.00 83.25 87 SER A C 1
ATOM 673 O O . SER A 1 87 ? -13.050 -8.938 -0.022 1.00 83.25 87 SER A O 1
ATOM 675 N N . VAL A 1 88 ? -12.060 -7.151 -0.934 1.00 82.62 88 VAL A N 1
ATOM 676 C CA . VAL A 1 88 ? -12.936 -7.029 -2.102 1.00 82.62 88 VAL A CA 1
ATOM 677 C C . VAL A 1 88 ? -12.221 -7.649 -3.296 1.00 82.62 88 VAL A C 1
ATOM 679 O O . VAL A 1 88 ? -11.152 -7.193 -3.707 1.00 82.62 88 VAL A O 1
ATOM 682 N N . LYS A 1 89 ? -12.770 -8.725 -3.853 1.00 79.50 89 LYS A N 1
ATOM 683 C CA . LYS A 1 89 ? -12.187 -9.422 -5.002 1.00 79.50 89 LYS A CA 1
ATOM 684 C C . LYS A 1 89 ? -12.499 -8.701 -6.311 1.00 79.50 89 LYS A C 1
ATOM 686 O O . LYS A 1 89 ? -13.372 -7.844 -6.395 1.00 79.50 89 LYS A O 1
ATOM 691 N N . LYS A 1 90 ? -11.726 -9.029 -7.354 1.00 71.81 90 LYS A N 1
ATOM 692 C CA . LYS A 1 90 ? -11.816 -8.384 -8.680 1.00 71.81 90 LYS A CA 1
ATOM 693 C C . LYS A 1 90 ? -13.166 -8.595 -9.372 1.00 71.81 90 LYS A C 1
ATOM 695 O O . LYS A 1 90 ? -13.516 -7.815 -10.246 1.00 71.81 90 LYS A O 1
ATOM 700 N N . ASP A 1 91 ? -13.879 -9.649 -9.004 1.00 77.81 91 ASP A N 1
ATOM 701 C CA . ASP A 1 91 ? -15.227 -9.983 -9.463 1.00 77.81 91 ASP A CA 1
ATOM 702 C C . ASP A 1 91 ? -16.327 -9.255 -8.666 1.00 77.81 91 ASP A C 1
ATOM 704 O O . ASP A 1 91 ? -17.506 -9.468 -8.926 1.00 77.81 91 ASP A O 1
ATOM 708 N N . GLY A 1 92 ? -15.957 -8.392 -7.713 1.00 69.19 92 GLY A N 1
ATOM 709 C CA . GLY A 1 92 ? -16.886 -7.670 -6.845 1.00 69.19 92 GLY A CA 1
ATOM 710 C C . GLY A 1 92 ? -17.294 -8.444 -5.591 1.00 69.19 92 GLY A C 1
ATOM 711 O O . GLY A 1 92 ? -17.905 -7.852 -4.705 1.00 69.19 92 GLY A O 1
ATOM 712 N N . ASN A 1 93 ? -16.916 -9.721 -5.462 1.00 73.50 93 ASN A N 1
ATOM 713 C CA . ASN A 1 93 ? -17.248 -10.518 -4.286 1.00 73.50 93 ASN A CA 1
ATOM 714 C C . ASN A 1 93 ? -16.474 -10.034 -3.055 1.00 73.50 93 ASN A C 1
ATOM 716 O O . ASN A 1 93 ? -15.259 -9.811 -3.110 1.00 73.50 93 ASN A O 1
ATOM 720 N N . ILE A 1 94 ? -17.159 -9.923 -1.918 1.00 69.69 94 ILE A N 1
ATOM 721 C CA . ILE A 1 94 ? -16.539 -9.545 -0.648 1.00 69.69 94 ILE A CA 1
ATOM 722 C C . ILE A 1 94 ? -16.191 -10.814 0.126 1.00 69.69 94 ILE A C 1
ATOM 724 O O . ILE A 1 94 ? -17.055 -11.580 0.549 1.00 69.69 94 ILE A O 1
ATOM 728 N N . LEU A 1 95 ? -14.896 -11.021 0.345 1.00 67.56 95 LEU A N 1
ATOM 729 C CA . LEU A 1 95 ? -14.388 -11.995 1.299 1.00 67.56 95 LEU A CA 1
ATOM 730 C C . LEU A 1 95 ? -14.176 -11.286 2.637 1.00 67.56 95 LEU A C 1
ATOM 732 O O . LEU A 1 95 ? -13.158 -10.624 2.870 1.00 67.56 95 LEU A O 1
ATOM 736 N N . GLY A 1 96 ? -15.170 -11.431 3.513 1.00 60.72 96 GLY A N 1
ATOM 737 C CA . GLY A 1 96 ? -15.105 -10.940 4.881 1.00 60.72 96 GLY A CA 1
ATOM 738 C C . GLY A 1 96 ? -13.960 -11.627 5.616 1.00 60.72 96 GLY A C 1
ATOM 739 O O . GLY A 1 96 ? -13.924 -12.856 5.718 1.00 60.72 96 GLY A O 1
ATOM 740 N N . THR A 1 97 ? -13.007 -10.834 6.102 1.00 58.09 97 THR A N 1
A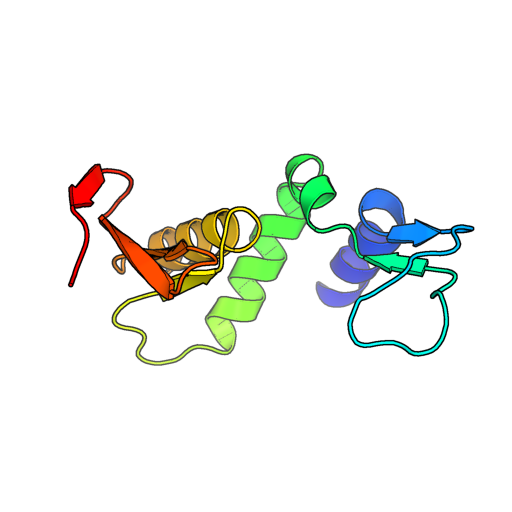TOM 741 C CA . THR A 1 97 ? -11.872 -11.338 6.879 1.00 58.09 97 THR A CA 1
ATOM 742 C C . THR A 1 97 ? -11.738 -10.508 8.150 1.00 58.09 97 THR A C 1
ATOM 744 O O . THR A 1 97 ? -10.965 -9.559 8.202 1.00 58.09 97 THR A O 1
ATOM 747 N N . ILE A 1 98 ? -12.512 -10.827 9.186 1.00 57.34 98 ILE A N 1
ATOM 748 C CA . ILE A 1 98 ? -12.453 -10.089 10.451 1.00 57.34 98 ILE A CA 1
ATOM 749 C C . ILE A 1 98 ? -11.211 -10.567 11.213 1.00 57.34 98 ILE A C 1
ATOM 751 O O . ILE A 1 98 ? -11.083 -11.746 11.521 1.00 57.34 98 ILE A O 1
ATOM 755 N N . TYR A 1 99 ? -10.267 -9.659 11.474 1.00 55.84 99 TYR A N 1
ATOM 756 C CA . TYR A 1 99 ? -9.014 -9.944 12.195 1.00 55.84 99 TYR A CA 1
ATOM 757 C C . TYR A 1 99 ? -8.180 -11.102 11.616 1.00 55.84 99 TYR A C 1
ATOM 759 O O . TYR A 1 99 ? -7.493 -11.813 12.342 1.00 55.84 99 TYR A O 1
ATOM 767 N N . GLY A 1 100 ? -8.219 -11.296 10.294 1.00 50.41 100 GLY A N 1
ATOM 768 C CA . GLY A 1 100 ? -7.490 -12.390 9.640 1.00 50.41 100 GLY A CA 1
ATOM 769 C C . GLY A 1 100 ? -8.219 -13.738 9.670 1.00 50.41 100 GLY A C 1
ATOM 770 O O . GLY A 1 100 ? -7.792 -14.665 8.981 1.00 50.41 100 GLY A O 1
ATOM 771 N N . GLU A 1 101 ? -9.347 -13.844 10.376 1.00 56.22 101 GLU A N 1
ATOM 772 C CA . GLU A 1 101 ? -10.215 -15.014 10.313 1.00 56.22 101 GLU A CA 1
ATOM 773 C C . GLU A 1 101 ? -11.209 -14.886 9.162 1.00 56.22 101 GLU A C 1
ATOM 775 O O . GLU A 1 101 ? -11.861 -13.860 8.957 1.00 56.22 101 GLU A O 1
ATOM 780 N N . ARG A 1 102 ? -11.307 -15.952 8.368 1.00 57.72 102 ARG A N 1
ATOM 781 C CA . ARG A 1 102 ? -12.177 -16.005 7.196 1.00 57.72 102 ARG A CA 1
ATOM 782 C C . ARG A 1 102 ? -13.611 -16.227 7.669 1.00 57.72 102 ARG A C 1
ATOM 784 O O . ARG A 1 102 ? -13.929 -17.307 8.154 1.00 57.72 102 ARG A O 1
ATOM 791 N N . VAL A 1 103 ? -14.467 -15.220 7.513 1.00 60.09 103 VAL A N 1
ATOM 792 C CA . VAL A 1 103 ? -15.834 -15.239 8.075 1.00 60.09 103 VAL A CA 1
ATOM 793 C C . VAL A 1 103 ? -16.888 -15.679 7.053 1.00 60.09 103 VAL A C 1
ATOM 795 O O . VAL A 1 103 ? -18.019 -15.973 7.419 1.00 60.09 103 VAL A O 1
ATOM 798 N N . GLY A 1 104 ? -16.511 -15.773 5.774 1.00 58.06 104 GLY A N 1
ATOM 799 C CA . GLY A 1 104 ? -17.381 -16.213 4.682 1.00 58.06 104 GLY A CA 1
ATOM 800 C C . GLY A 1 104 ? -17.391 -15.239 3.504 1.00 58.06 104 GLY A C 1
ATOM 801 O O . GLY A 1 104 ? -16.661 -14.244 3.490 1.00 58.06 104 GLY A O 1
ATOM 802 N N . VAL A 1 105 ? -18.197 -15.561 2.494 1.00 55.97 105 VAL A N 1
ATOM 803 C CA . VAL A 1 105 ? -18.565 -14.627 1.422 1.00 55.97 105 VAL A CA 1
ATOM 804 C C . VAL A 1 105 ? -19.791 -13.862 1.909 1.00 55.97 105 VAL A C 1
ATOM 806 O O . VAL A 1 105 ? -20.741 -1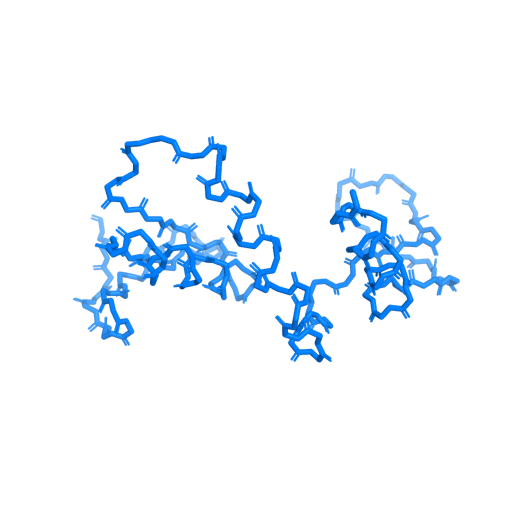4.487 2.376 1.00 55.97 105 VAL A O 1
ATOM 809 N N . ILE A 1 106 ? -19.742 -12.532 1.863 1.00 56.12 106 ILE A N 1
ATOM 810 C CA . ILE A 1 106 ? -20.916 -11.691 2.125 1.00 56.12 106 ILE A CA 1
ATOM 811 C C . ILE A 1 106 ? -21.579 -11.469 0.763 1.00 56.12 106 ILE A C 1
ATOM 813 O O . ILE A 1 106 ? -20.959 -10.849 -0.103 1.00 56.12 106 ILE A O 1
ATOM 817 N N . GLU A 1 107 ? -22.766 -12.051 0.570 1.00 49.69 107 GLU A N 1
ATOM 818 C CA . GLU A 1 107 ? -23.632 -11.826 -0.603 1.00 49.69 107 GLU A CA 1
ATOM 819 C C . GLU A 1 107 ? -24.426 -10.521 -0.474 1.00 49.69 107 GLU A C 1
ATOM 821 O O . GLU A 1 107 ? -24.910 -10.227 0.646 1.00 49.69 107 GLU A O 1
#

pLDDT: mean 79.37, std 10.37, range [49.69, 91.5]

Radius of gyration: 15.87 Å; chains: 1; bounding box: 38×32×41 Å

Sequence (107 aa):
MSKDIITKSLVEKCLDVNGPFNFSHLEYASPIRFNIDKLQYVPEVGHIIISELSLLLEDLTSVGGVASGGDPWAMGLSTLHNIPWFSVKKDGNILGTIYGERVGVIE

Foldseek 3Di:
DLVVVLVVCQCVFFKDAQDQQDDPPDPGGDRIDGHLVRCVVVVVSLLSVLVVVLVVDPPDQAEEAEPPSGVVSRLSVCVVVVHFYWYQYPVRWIQGQGNNRGPDIDD

Secondary structure (DSSP, 8-state):
-HHHHHHHHHHHHHEEEEEEE--TT-SS-EEEEE-GGGGGG-HHHHHHHHHHHHTT--S-S-EEEEHHHHHHHHHHHHHHHT--EEEEPTTS-EEEEETTEEEEEE-